Protein AF-A0A830C2C9-F1 (afdb_monomer_lite)

Organism: NCBI:txid374723

Secondary structure (DSSP, 8-state):
------SSHHHHHHHHHHHHHT-SSPPP-----GGGG-HHHHHHHHHTTTS-S------------STTSGGGSSHHHH--------

Foldseek 3Di:
DDDDDDDPPVVVVVVVVVVQVPDVVRDDDDDPPCVVVPVVVVVVVVCVVVPPDDPDDDDDDDDDPDPPPPCVPDPVSVDVPPPPPD

Sequence (86 aa):
MITGFTHSAGSELEKAISCYNTIHPAPIWAVAENYRFEPAFVEGKKLMAEIGDVINIHVIIEGSVNSLNPYYSSSWRRDFSVSVTS

pLDDT: mean 81.32, std 16.67, range [33.84, 97.56]

Radius of gyration: 20.96 Å; chains: 1; bounding box: 39×45×51 Å

Structure (mmCIF, N/CA/C/O backbone):
data_AF-A0A830C2C9-F1
#
_entry.id   AF-A0A830C2C9-F1
#
loop_
_atom_site.group_PDB
_atom_site.id
_atom_site.type_symbol
_atom_site.label_atom_id
_atom_site.label_alt_id
_atom_site.label_comp_id
_atom_site.label_asym_id
_atom_site.label_entity_id
_atom_site.label_seq_id
_atom_site.pdbx_PDB_ins_code
_atom_site.Cartn_x
_atom_site.Cartn_y
_atom_site.Cartn_z
_atom_site.occupancy
_atom_site.B_iso_or_equiv
_atom_site.auth_seq_id
_atom_site.auth_comp_id
_atom_site.auth_asym_id
_atom_site.auth_atom_id
_atom_site.pdbx_PDB_model_num
ATOM 1 N N . MET A 1 1 ? -20.663 7.151 -32.719 1.00 33.84 1 MET A N 1
ATOM 2 C CA . MET A 1 1 ? -19.953 5.961 -33.226 1.00 33.84 1 MET A CA 1
ATOM 3 C C . MET A 1 1 ? -18.545 6.023 -32.653 1.00 33.84 1 MET A C 1
ATOM 5 O O . MET A 1 1 ? -17.754 6.818 -33.131 1.00 33.84 1 MET A O 1
ATOM 9 N N . ILE A 1 2 ? -18.285 5.326 -31.544 1.00 37.75 2 ILE A N 1
ATOM 10 C CA . ILE A 1 2 ? -16.952 5.253 -30.927 1.00 37.75 2 ILE A CA 1
ATOM 11 C C . ILE A 1 2 ? -16.503 3.804 -31.085 1.00 37.75 2 ILE A C 1
ATOM 13 O O . ILE A 1 2 ? -17.007 2.919 -30.404 1.00 37.75 2 ILE A O 1
ATOM 17 N N . THR A 1 3 ? -15.615 3.559 -32.040 1.00 43.66 3 THR A N 1
ATOM 18 C CA . THR A 1 3 ? -14.957 2.267 -32.252 1.00 43.66 3 THR A CA 1
ATOM 19 C C . THR A 1 3 ? -13.482 2.445 -31.942 1.00 43.66 3 THR A C 1
ATOM 21 O O . THR A 1 3 ? -12.804 3.174 -32.662 1.00 43.66 3 THR A O 1
ATOM 24 N N . GLY A 1 4 ? -12.994 1.781 -30.892 1.00 45.94 4 GLY A N 1
ATOM 25 C CA . GLY A 1 4 ? -11.555 1.626 -30.680 1.00 45.94 4 GLY A CA 1
ATOM 26 C C . GLY A 1 4 ? -11.116 1.511 -29.225 1.00 45.94 4 GLY A C 1
ATOM 27 O O . GLY A 1 4 ? -10.431 2.400 -28.741 1.00 45.94 4 GLY A O 1
ATOM 28 N N . PHE A 1 5 ? -11.442 0.404 -28.551 1.00 48.16 5 PHE A N 1
ATOM 29 C CA . PHE A 1 5 ? -10.651 -0.074 -27.412 1.00 48.16 5 PHE A CA 1
ATOM 30 C C . PHE A 1 5 ? -10.366 -1.582 -27.562 1.00 48.16 5 PHE A C 1
ATOM 32 O O . PHE A 1 5 ? -11.277 -2.402 -27.575 1.00 48.16 5 PHE A O 1
ATOM 39 N N . THR A 1 6 ? -9.067 -1.887 -27.707 1.00 49.06 6 THR A N 1
ATOM 40 C CA . THR A 1 6 ? -8.313 -3.069 -27.226 1.00 49.06 6 THR A CA 1
ATOM 41 C C . THR A 1 6 ? -8.737 -4.488 -27.645 1.00 49.06 6 THR A C 1
ATOM 43 O O . THR A 1 6 ? -9.647 -5.065 -27.060 1.00 49.06 6 THR A O 1
ATOM 46 N N . HIS A 1 7 ? -7.960 -5.122 -28.541 1.00 48.16 7 HIS A N 1
ATOM 47 C CA . HIS A 1 7 ? -8.035 -6.575 -28.808 1.00 48.16 7 HIS A CA 1
ATOM 48 C C . HIS A 1 7 ? -6.726 -7.358 -28.528 1.00 48.16 7 HIS A C 1
ATOM 50 O O . HIS A 1 7 ? -6.753 -8.580 -28.483 1.00 48.16 7 HIS A O 1
ATOM 56 N N . SER A 1 8 ? -5.584 -6.692 -28.290 1.00 55.38 8 SER A N 1
ATOM 57 C CA . SER A 1 8 ? -4.276 -7.373 -28.139 1.00 55.38 8 SER A CA 1
ATOM 58 C C . SER A 1 8 ? -3.984 -7.854 -26.708 1.00 55.38 8 SER A C 1
ATOM 60 O O . SER A 1 8 ? -3.691 -9.029 -26.497 1.00 55.38 8 SER A O 1
ATOM 62 N N . ALA A 1 9 ? -4.128 -6.976 -25.709 1.00 57.88 9 ALA A N 1
ATOM 63 C CA . ALA A 1 9 ? -3.669 -7.232 -24.336 1.00 57.88 9 ALA A CA 1
ATOM 64 C C . ALA A 1 9 ? -4.445 -8.344 -23.600 1.00 57.88 9 ALA A C 1
ATOM 66 O O . ALA A 1 9 ? -3.878 -9.057 -22.775 1.00 57.88 9 ALA A O 1
ATOM 67 N N . GLY A 1 10 ? -5.732 -8.528 -23.915 1.00 67.94 10 GLY A N 1
ATOM 68 C CA . GLY A 1 10 ? -6.547 -9.579 -23.296 1.00 67.94 10 GLY A CA 1
ATOM 69 C C . GLY A 1 10 ? -6.069 -10.984 -23.665 1.00 67.94 10 GLY A C 1
ATOM 70 O O . GLY A 1 10 ? -6.030 -11.865 -22.817 1.00 67.94 10 GLY A O 1
ATOM 71 N N . SER A 1 11 ? -5.627 -11.189 -24.909 1.00 82.56 11 SER A N 1
ATOM 72 C CA . SER A 1 11 ? -5.217 -12.516 -25.385 1.00 82.56 11 SER A CA 1
ATOM 73 C C . SER A 1 11 ? -3.917 -13.026 -24.747 1.00 82.56 11 SER A C 1
ATOM 75 O O . SER A 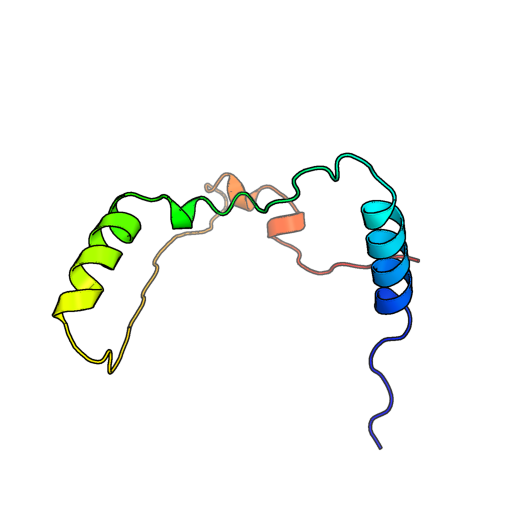1 11 ? -3.758 -14.227 -24.534 1.00 82.56 11 SER A O 1
ATOM 77 N N . GLU A 1 12 ? -2.991 -12.123 -24.422 1.00 87.06 12 GLU A N 1
ATOM 78 C CA . GLU A 1 12 ? -1.725 -12.459 -23.763 1.00 87.06 12 GLU A CA 1
ATOM 79 C C . GLU A 1 12 ? -1.920 -12.702 -22.266 1.00 87.06 12 GLU A C 1
ATOM 81 O O . GLU A 1 12 ? -1.325 -13.628 -21.713 1.00 87.06 12 GLU A O 1
ATOM 86 N N . LEU A 1 13 ? -2.809 -11.930 -21.633 1.00 86.69 13 LEU A N 1
ATOM 87 C CA . LEU A 1 13 ? -3.194 -12.120 -20.238 1.00 86.69 13 LEU A CA 1
ATOM 88 C C . LEU A 1 13 ? -3.796 -13.511 -20.008 1.00 86.69 13 LEU A C 1
ATOM 90 O O . LEU A 1 13 ? -3.351 -1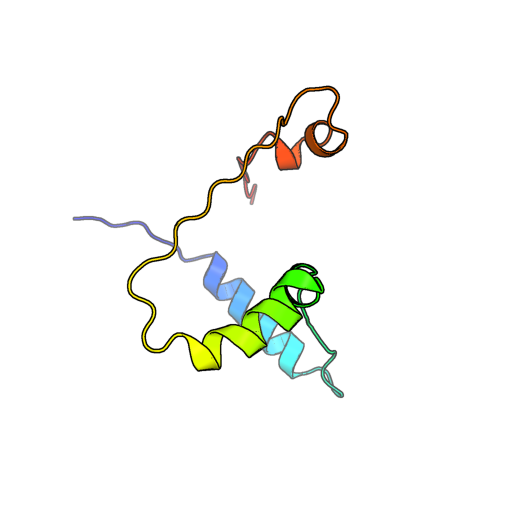4.229 -19.115 1.00 86.69 13 LEU A O 1
ATOM 94 N N . GLU A 1 14 ? -4.756 -13.918 -20.840 1.00 91.75 14 GLU A N 1
ATOM 95 C CA . GLU A 1 14 ? -5.399 -15.233 -20.723 1.00 91.75 14 GLU A CA 1
ATOM 96 C C . GLU A 1 14 ? -4.390 -16.381 -20.887 1.00 91.75 14 GLU A C 1
ATOM 98 O O . GLU A 1 14 ? -4.416 -17.359 -20.136 1.00 91.75 14 GLU A O 1
ATOM 103 N N . LYS A 1 15 ? -3.434 -16.246 -21.819 1.00 92.69 15 LYS A N 1
ATOM 104 C CA . LYS A 1 15 ? -2.338 -17.215 -21.981 1.00 92.69 15 LYS A CA 1
ATOM 105 C C . LYS A 1 15 ? -1.434 -17.267 -20.750 1.00 92.69 15 LYS A C 1
ATOM 107 O O . LYS A 1 15 ? -1.091 -18.358 -20.304 1.00 92.69 15 LYS A O 1
ATOM 112 N N . ALA A 1 16 ? -1.057 -16.116 -20.193 1.00 88.75 16 ALA A N 1
ATOM 113 C CA . ALA A 1 16 ? -0.216 -16.049 -19.002 1.00 88.75 16 ALA A CA 1
ATOM 114 C C . ALA A 1 16 ? -0.903 -16.688 -17.782 1.00 88.75 16 ALA A C 1
ATOM 116 O O . ALA A 1 16 ? -0.277 -17.480 -17.077 1.00 88.75 16 ALA A O 1
ATOM 117 N N . ILE A 1 17 ? -2.198 -16.412 -17.579 1.00 88.75 17 ILE A N 1
ATOM 118 C CA . ILE A 1 17 ? -3.013 -17.030 -16.522 1.00 88.75 17 ILE A CA 1
ATOM 119 C C . ILE A 1 17 ? -3.107 -18.543 -16.735 1.00 88.75 17 ILE A C 1
ATOM 121 O O . ILE A 1 17 ? -2.888 -19.314 -15.799 1.00 88.75 17 ILE A O 1
ATOM 125 N N . SER A 1 18 ? -3.385 -18.982 -17.967 1.00 91.38 18 SER A N 1
ATOM 126 C CA . SER A 1 18 ? -3.449 -20.403 -18.311 1.00 91.38 18 SER A CA 1
ATOM 127 C C . SER A 1 18 ? -2.132 -21.115 -17.996 1.00 91.38 18 SER A C 1
ATOM 129 O O . SER A 1 18 ? -2.153 -22.117 -17.286 1.00 91.38 18 SER A O 1
ATOM 131 N N . CYS A 1 19 ? -0.989 -20.567 -18.421 1.00 90.81 19 CYS A N 1
ATOM 132 C CA . CYS A 1 19 ? 0.332 -21.110 -18.105 1.00 90.81 19 CYS A CA 1
ATOM 133 C C . CYS A 1 19 ? 0.590 -21.167 -16.596 1.00 90.81 19 CYS A C 1
ATOM 135 O O . CYS A 1 19 ? 1.019 -22.203 -16.093 1.00 90.81 19 CYS A O 1
ATOM 137 N N . TYR A 1 20 ? 0.303 -20.091 -15.860 1.00 87.75 20 TYR A N 1
ATOM 138 C CA . TYR A 1 20 ? 0.499 -20.044 -14.410 1.00 87.75 20 TYR A CA 1
ATOM 139 C C . TYR A 1 20 ? -0.277 -21.154 -13.688 1.00 87.75 20 TYR A C 1
ATOM 141 O O . TYR A 1 20 ? 0.280 -21.838 -12.830 1.00 87.75 20 TYR A O 1
ATOM 149 N N . ASN A 1 21 ? -1.528 -21.395 -14.091 1.00 89.38 21 ASN A N 1
ATOM 150 C CA . ASN A 1 21 ? -2.386 -22.425 -13.502 1.00 89.38 21 ASN A CA 1
ATOM 151 C C . ASN A 1 21 ? -1.875 -23.859 -13.725 1.00 89.38 21 ASN A C 1
ATOM 153 O O . ASN A 1 21 ? -2.313 -24.763 -13.020 1.00 89.38 21 ASN A O 1
ATOM 157 N N . THR A 1 22 ? -0.960 -24.083 -14.677 1.00 94.38 22 THR A N 1
ATOM 158 C CA . THR A 1 22 ? -0.342 -25.405 -14.902 1.00 94.38 22 THR A CA 1
ATOM 159 C C . THR A 1 22 ? 0.825 -25.712 -13.959 1.00 94.38 22 THR A C 1
ATOM 161 O O . THR A 1 22 ? 1.279 -26.856 -13.900 1.00 94.38 22 THR A O 1
ATOM 164 N N . ILE A 1 23 ? 1.334 -24.717 -13.224 1.00 93.19 23 ILE A N 1
ATOM 165 C CA . ILE A 1 23 ? 2.502 -24.878 -12.354 1.00 93.19 23 ILE A CA 1
ATOM 166 C C . ILE A 1 23 ? 2.057 -25.464 -11.008 1.00 93.19 23 ILE A C 1
ATOM 168 O O . ILE A 1 23 ? 1.209 -24.891 -10.324 1.00 93.19 23 ILE A O 1
ATOM 172 N N . HIS A 1 24 ? 2.663 -26.585 -10.599 1.00 91.62 24 HIS A N 1
ATOM 173 C CA . HIS A 1 24 ? 2.376 -27.239 -9.320 1.00 91.62 24 HIS A CA 1
ATOM 174 C C . HIS A 1 24 ? 3.658 -27.558 -8.518 1.00 91.62 24 HIS A C 1
ATOM 176 O O . HIS A 1 24 ? 4.532 -28.252 -9.037 1.00 91.62 24 HIS A O 1
ATOM 182 N N . PRO A 1 25 ? 3.762 -27.104 -7.248 1.00 89.38 25 PRO A N 1
ATOM 183 C CA . PRO A 1 25 ? 2.830 -26.188 -6.587 1.00 89.38 25 PRO A CA 1
ATOM 184 C C . PRO A 1 25 ? 2.828 -24.821 -7.284 1.00 89.38 25 PRO A C 1
ATOM 186 O O . PRO A 1 25 ? 3.854 -24.389 -7.810 1.00 89.38 25 PRO A O 1
ATOM 189 N N . ALA A 1 26 ? 1.674 -24.155 -7.300 1.00 85.62 26 ALA A N 1
ATOM 190 C CA . ALA A 1 26 ? 1.585 -22.827 -7.891 1.00 85.62 26 ALA A CA 1
ATOM 191 C C . ALA A 1 26 ? 2.526 -21.876 -7.126 1.00 85.62 26 ALA A C 1
ATOM 193 O O . ALA A 1 26 ? 2.508 -21.871 -5.889 1.00 85.62 26 ALA A O 1
ATOM 194 N N . PRO A 1 27 ? 3.374 -21.102 -7.821 1.00 86.62 27 PRO A N 1
ATOM 195 C CA . PRO A 1 27 ? 4.305 -20.197 -7.167 1.00 86.62 27 PRO A CA 1
ATOM 196 C C . PRO A 1 27 ? 3.533 -19.053 -6.510 1.00 86.62 27 PRO A C 1
ATOM 198 O O . PRO A 1 27 ? 2.529 -18.597 -7.038 1.00 86.62 27 PRO A O 1
ATOM 201 N N . ILE A 1 28 ? 3.997 -18.547 -5.369 1.00 87.75 28 ILE A N 1
ATOM 202 C CA . ILE A 1 28 ? 3.373 -17.366 -4.761 1.00 87.75 28 ILE A CA 1
ATOM 203 C C . ILE A 1 28 ? 3.743 -16.144 -5.602 1.00 87.75 28 ILE A C 1
ATOM 205 O O . ILE A 1 28 ? 4.916 -15.783 -5.696 1.00 87.75 28 ILE A O 1
ATOM 209 N N . TRP A 1 29 ? 2.740 -15.492 -6.184 1.00 86.94 29 TRP A N 1
ATOM 210 C CA . TRP A 1 29 ? 2.895 -14.200 -6.841 1.00 86.94 29 TRP A CA 1
ATOM 211 C C . TRP A 1 29 ? 2.263 -13.101 -5.985 1.00 86.94 29 TRP A C 1
ATOM 213 O O . TRP A 1 29 ? 1.093 -13.187 -5.610 1.00 86.94 29 TRP A O 1
ATOM 223 N N . ALA A 1 30 ? 3.046 -12.077 -5.650 1.00 89.75 30 ALA A N 1
ATOM 224 C CA . ALA A 1 30 ? 2.601 -10.947 -4.844 1.00 89.75 30 ALA A CA 1
ATOM 225 C C . ALA A 1 30 ? 3.338 -9.665 -5.248 1.00 89.75 30 ALA A C 1
ATOM 227 O O . ALA A 1 30 ? 4.478 -9.704 -5.711 1.00 89.75 30 ALA A O 1
ATOM 228 N N . VAL A 1 31 ? 2.692 -8.521 -5.025 1.00 94.00 31 VAL A N 1
ATOM 229 C CA . VAL A 1 31 ? 3.303 -7.197 -5.186 1.00 94.00 31 VAL A CA 1
ATOM 230 C C . VAL A 1 31 ? 3.899 -6.766 -3.849 1.00 94.00 31 VAL A C 1
ATOM 232 O O . VAL A 1 31 ? 3.226 -6.823 -2.820 1.00 94.00 31 VAL A O 1
ATOM 235 N N . ALA A 1 32 ? 5.153 -6.313 -3.865 1.00 95.31 32 ALA A N 1
ATOM 236 C CA . ALA A 1 32 ? 5.855 -5.810 -2.685 1.00 95.31 32 ALA A CA 1
ATOM 237 C C . ALA A 1 32 ? 5.366 -4.400 -2.284 1.00 95.31 32 ALA A C 1
ATOM 239 O O . ALA A 1 32 ? 6.101 -3.419 -2.356 1.00 95.31 32 ALA A O 1
ATOM 240 N N . GLU A 1 33 ? 4.100 -4.295 -1.882 1.00 96.44 33 GLU A N 1
ATOM 241 C CA . GLU A 1 33 ? 3.468 -3.056 -1.423 1.00 96.44 33 GLU A CA 1
ATOM 242 C C . GLU A 1 33 ? 3.820 -2.788 0.053 1.00 96.44 33 GLU A C 1
ATOM 244 O O . GLU A 1 33 ? 3.084 -3.161 0.970 1.00 96.44 33 GLU A O 1
ATOM 249 N N . ASN A 1 34 ? 4.973 -2.155 0.296 1.00 96.50 34 ASN A N 1
ATOM 250 C CA . ASN A 1 34 ? 5.518 -1.952 1.646 1.00 96.50 34 ASN A CA 1
ATOM 251 C C . ASN A 1 34 ? 4.611 -1.109 2.557 1.00 96.50 34 ASN A C 1
ATOM 253 O O . ASN A 1 34 ? 4.559 -1.367 3.756 1.00 96.50 34 ASN A O 1
ATOM 257 N N . TYR A 1 35 ? 3.838 -0.171 1.996 1.00 94.81 35 TYR A N 1
ATOM 258 C CA . TYR A 1 35 ? 2.934 0.702 2.755 1.00 94.81 35 TYR A CA 1
ATOM 259 C C . TYR A 1 35 ? 1.885 -0.066 3.579 1.00 94.81 35 TYR A C 1
ATOM 261 O O . TYR A 1 35 ? 1.438 0.430 4.611 1.00 94.81 35 TYR A O 1
ATOM 269 N N . ARG A 1 36 ? 1.550 -1.312 3.204 1.00 95.31 36 ARG A N 1
ATOM 270 C CA . ARG A 1 36 ? 0.668 -2.190 3.999 1.00 95.31 36 ARG A CA 1
ATOM 271 C C . ARG A 1 36 ? 1.249 -2.597 5.352 1.00 95.31 36 ARG A C 1
ATOM 273 O O . ARG A 1 36 ? 0.498 -3.037 6.221 1.00 95.31 36 ARG A O 1
ATOM 280 N N . PHE A 1 37 ? 2.564 -2.493 5.504 1.00 96.12 37 PHE A N 1
ATOM 281 C CA . PHE A 1 37 ? 3.308 -2.945 6.676 1.00 96.12 37 PHE A CA 1
ATOM 282 C C . PHE A 1 37 ? 3.960 -1.793 7.445 1.00 96.12 37 PHE A C 1
ATOM 284 O O . PHE A 1 37 ? 4.604 -2.040 8.462 1.00 96.12 37 PHE A O 1
ATOM 291 N N . GLU A 1 38 ? 3.791 -0.545 7.000 1.00 97.56 38 GLU A N 1
ATOM 292 C CA . GLU A 1 38 ? 4.308 0.611 7.731 1.00 97.56 38 GLU A CA 1
ATOM 293 C C . GLU A 1 38 ? 3.618 0.704 9.102 1.00 97.56 38 GLU A C 1
ATOM 295 O O . GLU A 1 38 ? 2.380 0.724 9.166 1.00 97.56 38 GLU A O 1
ATOM 300 N N . PRO A 1 39 ? 4.379 0.793 10.210 1.00 97.25 39 PRO A N 1
ATOM 301 C CA . PRO A 1 39 ? 3.822 0.720 11.561 1.00 97.25 39 PRO A CA 1
ATOM 302 C C . PRO A 1 39 ? 2.703 1.731 11.821 1.00 97.25 39 PRO A C 1
ATOM 304 O O . PRO A 1 39 ? 1.702 1.399 12.452 1.00 97.25 39 PRO A O 1
ATOM 307 N N . ALA A 1 40 ? 2.832 2.946 11.281 1.00 9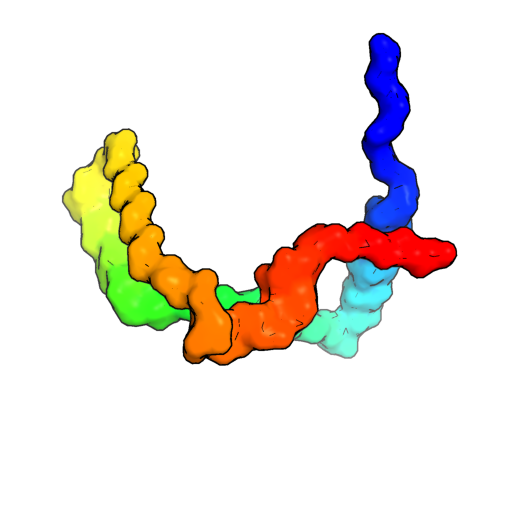5.81 40 ALA A N 1
ATOM 308 C CA . ALA A 1 40 ? 1.833 3.998 11.444 1.00 95.81 40 ALA A CA 1
ATOM 309 C C . ALA A 1 40 ? 0.461 3.603 10.870 1.00 95.81 40 ALA A C 1
ATOM 311 O O . ALA A 1 40 ? -0.562 3.861 11.503 1.00 95.81 40 ALA A O 1
ATOM 312 N N . PHE A 1 41 ? 0.417 2.935 9.711 1.00 95.25 41 PHE A N 1
ATOM 313 C CA . PHE A 1 41 ? -0.844 2.482 9.116 1.00 95.25 41 PHE A CA 1
ATOM 314 C C . PHE A 1 41 ? -1.389 1.232 9.808 1.00 95.25 41 PHE A C 1
ATOM 316 O O . PHE A 1 41 ? -2.603 1.109 9.972 1.00 95.25 41 PHE A O 1
ATOM 323 N N . VAL A 1 42 ? -0.515 0.330 10.263 1.00 96.56 42 VAL A N 1
ATOM 324 C CA . VAL A 1 42 ? -0.924 -0.868 11.013 1.00 96.56 42 VAL A CA 1
ATOM 325 C C . VAL A 1 42 ? -1.579 -0.490 12.342 1.00 96.56 42 VAL A C 1
ATOM 327 O O . VAL A 1 42 ? -2.638 -1.024 12.672 1.00 96.56 42 VAL A O 1
ATOM 330 N N . GLU A 1 43 ? -0.994 0.450 13.084 1.00 95.19 43 GLU A N 1
ATOM 331 C CA . GLU A 1 43 ? -1.577 0.945 14.335 1.00 95.19 43 GLU A CA 1
ATOM 332 C C . GLU A 1 43 ? -2.791 1.841 14.081 1.00 95.19 43 GLU A C 1
ATOM 334 O O . GLU A 1 43 ? -3.831 1.656 14.712 1.00 95.19 43 GLU A O 1
ATOM 339 N N . GLY A 1 44 ? -2.717 2.740 13.094 1.00 93.25 44 GLY A N 1
ATOM 340 C CA . GLY A 1 44 ? -3.841 3.594 12.707 1.00 93.25 44 GLY A CA 1
ATOM 341 C C . GLY A 1 44 ? -5.096 2.788 12.365 1.00 93.25 44 GLY A C 1
ATOM 342 O O . GLY A 1 44 ? -6.188 3.136 12.806 1.00 93.25 44 GLY A O 1
ATOM 343 N N . LYS A 1 45 ? -4.943 1.648 11.675 1.00 93.12 45 LYS A N 1
ATOM 344 C CA . LYS A 1 45 ? -6.045 0.721 11.372 1.00 93.12 45 LYS A CA 1
ATOM 345 C C . LYS A 1 45 ? -6.779 0.234 12.624 1.00 93.12 45 LYS A C 1
ATOM 347 O O . LYS A 1 45 ? -7.991 0.051 12.559 1.00 93.12 45 LYS A O 1
ATOM 352 N N . LYS A 1 46 ? -6.082 -0.000 13.741 1.00 93.88 46 LYS A N 1
ATOM 353 C CA . LYS A 1 46 ? -6.725 -0.459 14.986 1.00 93.88 46 LYS A CA 1
ATOM 354 C C . LYS A 1 46 ? -7.659 0.616 15.538 1.00 93.88 46 LYS A C 1
ATOM 356 O O . LYS A 1 46 ? -8.783 0.306 15.912 1.00 93.88 46 LYS A O 1
ATOM 361 N N . LEU A 1 47 ? -7.220 1.873 15.486 1.00 93.12 47 LEU A N 1
ATOM 362 C CA . LEU A 1 47 ? -7.985 3.032 15.949 1.00 93.12 47 LEU A CA 1
ATOM 363 C C . LEU A 1 47 ? -9.188 3.345 15.046 1.00 93.12 47 LEU A C 1
ATOM 365 O O . LEU A 1 47 ? -10.185 3.880 15.519 1.00 93.12 47 LEU A O 1
ATOM 369 N N . MET A 1 48 ? -9.144 2.972 13.760 1.00 90.81 48 MET A N 1
ATOM 370 C CA . MET A 1 48 ? -10.278 3.169 12.842 1.00 90.81 48 MET A CA 1
ATOM 371 C C . MET A 1 48 ? -11.549 2.423 13.277 1.00 90.81 48 MET A C 1
ATOM 373 O O . MET A 1 48 ? -12.639 2.808 12.871 1.00 90.81 48 MET A O 1
ATOM 377 N N . ALA A 1 49 ? -11.443 1.377 14.101 1.00 88.12 49 ALA A N 1
ATOM 378 C CA . ALA A 1 49 ? -12.621 0.696 14.638 1.00 88.12 49 ALA A CA 1
ATOM 379 C C . ALA A 1 49 ? -13.389 1.548 15.670 1.00 88.12 49 ALA A C 1
ATOM 381 O O . ALA A 1 49 ? -14.561 1.287 15.924 1.00 88.12 49 ALA A O 1
ATOM 382 N N . GLU A 1 50 ? -12.745 2.560 16.261 1.00 93.06 50 GLU A N 1
ATOM 383 C CA . GLU A 1 50 ? -13.292 3.361 17.363 1.00 93.06 50 GLU A CA 1
ATOM 384 C C . GLU A 1 50 ? -13.942 4.673 16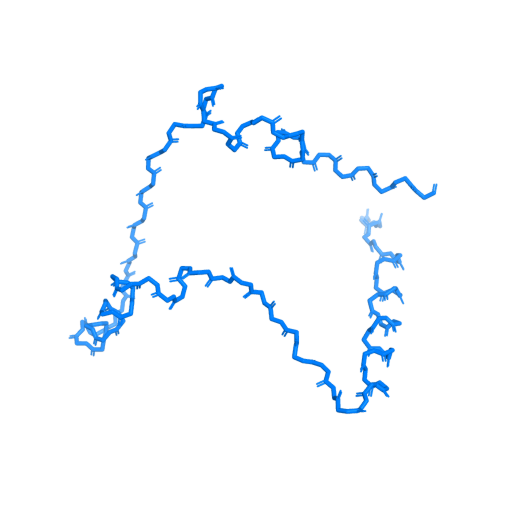.897 1.00 93.06 50 GLU A C 1
ATOM 386 O O . GLU A 1 50 ? -14.714 5.277 17.637 1.00 93.06 50 GLU A O 1
ATOM 391 N N . ILE A 1 51 ? -13.659 5.122 15.670 1.00 91.69 51 ILE A N 1
ATOM 392 C CA . ILE A 1 51 ? -14.087 6.442 15.170 1.00 91.69 51 ILE A CA 1
ATOM 393 C C . ILE A 1 51 ? -15.513 6.467 14.593 1.00 91.69 51 ILE A C 1
ATOM 395 O O . ILE A 1 51 ? -16.004 7.538 14.240 1.00 91.69 51 ILE A O 1
ATOM 399 N N . GLY A 1 52 ? -16.181 5.312 14.501 1.00 91.56 52 GLY A N 1
ATOM 400 C CA . GLY A 1 52 ? -17.478 5.178 13.832 1.00 91.56 52 GLY A CA 1
ATOM 401 C C . GLY A 1 52 ? -17.361 5.279 12.308 1.0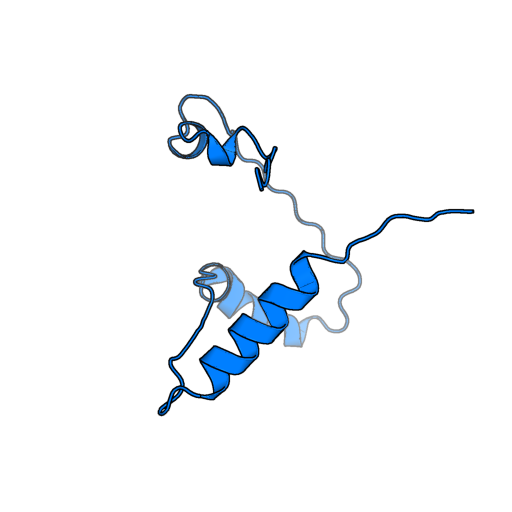0 91.56 52 GLY A C 1
ATOM 402 O O . GLY A 1 52 ? -16.364 4.855 11.722 1.00 91.56 52 GLY A O 1
ATOM 403 N N . ASP A 1 53 ? -18.383 5.828 11.652 1.00 94.62 53 ASP A N 1
ATOM 404 C CA . ASP A 1 53 ? -18.406 5.932 10.192 1.00 94.62 53 ASP A CA 1
ATOM 405 C C . ASP A 1 53 ? -17.494 7.059 9.689 1.00 94.62 53 ASP A C 1
ATOM 407 O O . ASP A 1 53 ? -17.628 8.228 10.060 1.00 94.62 53 ASP A O 1
ATOM 411 N N . VAL A 1 54 ? -16.575 6.715 8.787 1.00 93.25 54 VAL A N 1
ATOM 412 C CA . VAL A 1 54 ? -15.694 7.694 8.146 1.00 93.25 54 VAL A CA 1
ATOM 413 C C . VAL A 1 54 ? -16.498 8.559 7.180 1.00 93.25 54 VAL A C 1
ATOM 415 O O . VAL A 1 54 ? -17.000 8.080 6.166 1.00 93.25 54 VAL A O 1
ATOM 418 N N . ILE A 1 55 ? -16.562 9.858 7.465 1.00 94.12 55 ILE A N 1
ATOM 419 C CA . ILE A 1 55 ? -17.275 10.831 6.626 1.00 94.12 55 ILE A CA 1
ATOM 420 C C . ILE A 1 55 ? -16.363 11.432 5.549 1.00 94.12 55 ILE A C 1
ATOM 422 O O . ILE A 1 55 ? -16.790 11.662 4.419 1.00 94.12 55 ILE A O 1
ATOM 426 N N . ASN A 1 56 ? -15.099 11.704 5.883 1.00 95.56 56 ASN A N 1
ATOM 427 C CA . ASN A 1 56 ? -14.141 12.300 4.960 1.00 95.56 56 ASN A CA 1
ATOM 428 C C . ASN A 1 56 ? -12.699 11.942 5.338 1.00 95.56 56 ASN A C 1
ATOM 430 O O . ASN A 1 56 ? -12.362 11.856 6.516 1.00 95.56 56 ASN A O 1
ATOM 434 N N . ILE A 1 57 ? -11.851 11.774 4.323 1.00 92.75 57 ILE A N 1
ATOM 435 C CA . ILE A 1 57 ? -10.404 11.624 4.469 1.00 92.75 57 ILE A CA 1
ATOM 436 C C . ILE A 1 57 ? -9.752 12.663 3.561 1.00 92.75 57 ILE A C 1
ATOM 438 O O . ILE A 1 57 ? -10.078 12.744 2.376 1.00 92.75 57 ILE A O 1
ATOM 442 N N . HIS A 1 58 ? -8.802 13.418 4.105 1.00 96.50 58 HIS A N 1
ATOM 443 C CA . HIS A 1 58 ? -7.980 14.350 3.344 1.00 96.50 58 HIS A CA 1
ATOM 444 C C . HIS A 1 58 ? -6.513 13.938 3.468 1.00 96.50 58 HIS A C 1
ATOM 446 O O . HIS A 1 58 ? -6.004 13.767 4.574 1.00 96.50 58 HIS A O 1
ATOM 452 N N . VAL A 1 59 ? -5.844 13.759 2.329 1.00 93.88 59 VAL A N 1
ATOM 453 C CA . VAL A 1 59 ? -4.435 13.363 2.262 1.00 93.88 59 VAL A CA 1
ATOM 454 C C . VAL A 1 59 ? -3.672 14.418 1.476 1.00 93.88 59 VAL A C 1
ATOM 456 O O . VAL A 1 59 ? -3.995 14.682 0.320 1.00 93.88 59 VAL A O 1
ATOM 459 N N . ILE A 1 60 ? -2.655 15.002 2.104 1.00 94.88 60 ILE A N 1
ATOM 460 C CA . ILE A 1 60 ? -1.728 15.949 1.481 1.00 94.88 60 ILE A CA 1
ATOM 461 C C . ILE A 1 60 ? -0.337 15.327 1.557 1.00 94.88 60 ILE A C 1
ATOM 463 O O . ILE A 1 60 ? 0.099 14.907 2.629 1.00 94.88 60 ILE A O 1
ATOM 467 N N . ILE A 1 61 ? 0.347 15.245 0.416 1.00 89.50 61 ILE A N 1
ATOM 468 C CA . ILE A 1 61 ? 1.716 14.735 0.324 1.00 89.50 61 ILE A CA 1
ATOM 469 C C . ILE A 1 61 ? 2.564 15.812 -0.337 1.00 89.50 61 ILE A C 1
ATOM 471 O O . ILE A 1 61 ? 2.332 16.174 -1.488 1.00 89.50 61 ILE A O 1
ATOM 475 N N . GLU A 1 62 ? 3.571 16.288 0.384 1.00 88.25 62 GLU A N 1
ATOM 476 C CA . GLU A 1 62 ? 4.544 17.247 -0.125 1.00 88.25 62 GLU A CA 1
ATOM 477 C C . GLU A 1 62 ? 5.900 16.555 -0.268 1.00 88.25 62 GLU A C 1
ATOM 479 O O . GLU A 1 62 ? 6.511 16.124 0.708 1.00 88.25 62 GLU A O 1
ATOM 484 N N . GLY A 1 63 ? 6.374 16.422 -1.506 1.00 79.62 63 GLY A N 1
ATOM 485 C CA . GLY A 1 63 ? 7.670 15.825 -1.809 1.00 79.62 63 GLY A CA 1
ATOM 486 C C . GLY A 1 63 ? 8.278 16.455 -3.054 1.00 79.62 63 GLY A C 1
ATOM 487 O O . GLY A 1 63 ? 7.666 16.451 -4.120 1.00 79.62 63 GLY A O 1
ATOM 488 N N . SER A 1 64 ? 9.492 17.004 -2.936 1.00 74.31 64 SER A N 1
ATOM 489 C CA . SER A 1 64 ? 10.207 17.566 -4.085 1.00 74.31 64 SER A CA 1
ATOM 490 C C . SER A 1 64 ? 10.855 16.444 -4.897 1.00 74.31 64 SER A C 1
ATOM 492 O O . SER A 1 64 ? 11.798 15.784 -4.451 1.00 74.31 64 SER A O 1
ATOM 494 N N . VAL A 1 65 ? 10.355 16.224 -6.110 1.00 73.56 65 VAL A N 1
ATOM 495 C CA . VAL A 1 65 ? 10.996 15.350 -7.096 1.00 73.56 65 VAL A CA 1
ATOM 496 C C . VAL A 1 65 ? 11.795 16.242 -8.041 1.00 73.56 65 VAL A C 1
ATOM 498 O O . VAL A 1 65 ? 11.278 16.746 -9.031 1.00 73.56 65 VAL A O 1
ATOM 501 N N . ASN A 1 66 ? 13.051 16.496 -7.688 1.00 78.38 66 ASN A N 1
ATOM 502 C CA . ASN A 1 66 ? 13.978 17.299 -8.483 1.00 78.38 66 ASN A CA 1
ATOM 503 C C . ASN A 1 66 ? 15.208 16.465 -8.884 1.00 78.38 66 ASN A C 1
ATOM 505 O O . ASN A 1 66 ? 15.317 15.294 -8.523 1.00 78.38 66 ASN A O 1
ATOM 509 N N . SER A 1 67 ? 16.145 17.060 -9.624 1.00 75.88 67 SER A N 1
ATOM 510 C CA . SER A 1 67 ? 17.347 16.374 -10.119 1.00 75.88 67 SER A CA 1
ATOM 511 C C . SER A 1 67 ? 18.283 15.839 -9.029 1.00 75.88 67 SER A C 1
ATOM 513 O O . SER A 1 67 ? 19.131 15.004 -9.334 1.00 75.88 67 SER A O 1
ATOM 515 N N . LEU A 1 68 ? 18.125 16.272 -7.774 1.00 78.81 68 LEU A N 1
ATOM 516 C CA . LEU A 1 68 ? 18.858 15.752 -6.617 1.00 78.81 68 LEU A CA 1
ATOM 517 C C . LEU A 1 68 ? 18.193 14.506 -6.013 1.00 78.81 68 LEU A C 1
ATOM 519 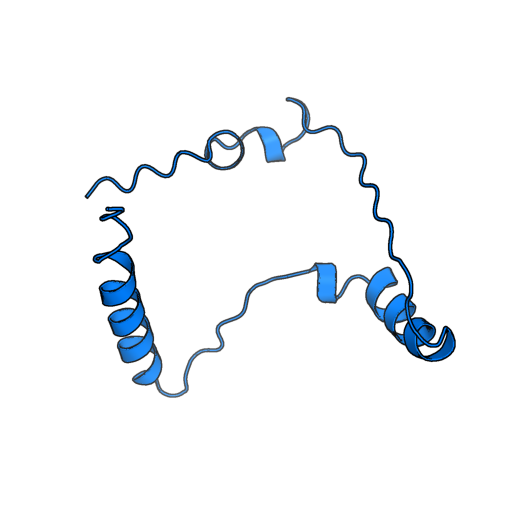O O . LEU A 1 68 ? 18.821 13.809 -5.220 1.00 78.81 68 LEU A O 1
ATOM 523 N N . ASN A 1 69 ? 16.941 14.204 -6.374 1.00 79.56 69 ASN A N 1
ATOM 524 C CA . ASN A 1 69 ? 16.263 12.985 -5.950 1.00 79.56 69 ASN A CA 1
ATOM 525 C C . ASN A 1 69 ? 16.758 11.802 -6.808 1.00 79.56 69 ASN A C 1
ATOM 527 O O . ASN A 1 69 ? 16.541 11.808 -8.023 1.00 79.56 69 ASN A O 1
ATOM 531 N N . PRO A 1 70 ? 17.363 10.751 -6.220 1.00 80.50 70 PRO A N 1
ATOM 532 C CA . PRO A 1 70 ? 17.867 9.602 -6.977 1.00 80.50 70 PRO A CA 1
ATOM 533 C C . PRO A 1 70 ? 16.805 8.931 -7.857 1.00 80.50 70 PRO A C 1
ATOM 535 O O . PRO A 1 70 ? 17.117 8.445 -8.946 1.00 80.50 70 PRO A O 1
ATOM 538 N N . TYR A 1 71 ? 15.536 8.965 -7.439 1.00 77.81 71 TYR A N 1
ATOM 539 C CA . TYR A 1 71 ? 14.416 8.411 -8.200 1.00 77.81 71 TYR A CA 1
ATOM 540 C C . TYR A 1 71 ? 14.073 9.219 -9.464 1.00 77.81 71 TYR A C 1
ATOM 542 O O . TYR A 1 71 ? 13.370 8.710 -10.331 1.00 77.81 71 TYR A O 1
ATOM 550 N N . TYR A 1 72 ? 14.591 10.439 -9.628 1.00 80.88 72 TYR A N 1
ATOM 551 C CA . TYR A 1 72 ? 14.401 11.242 -10.843 1.00 80.88 72 TYR A CA 1
ATOM 552 C C . TYR A 1 72 ? 15.318 10.804 -12.003 1.00 80.88 72 TYR A C 1
ATOM 554 O O . TYR A 1 72 ? 15.086 11.134 -13.169 1.00 80.88 72 TYR A O 1
ATOM 562 N N . SER A 1 73 ? 16.375 10.043 -11.710 1.00 77.38 73 SER A N 1
ATOM 563 C CA . SER A 1 73 ? 17.445 9.731 -12.668 1.00 77.38 73 SER A CA 1
ATOM 564 C C . SER A 1 73 ? 17.083 8.678 -13.727 1.00 77.38 73 SER A C 1
ATOM 566 O O . SER A 1 73 ? 17.670 8.683 -14.813 1.00 77.38 73 SER A O 1
ATOM 568 N N . SER A 1 74 ? 16.079 7.829 -13.498 1.00 80.12 74 SER A N 1
ATOM 569 C CA . SER A 1 74 ? 15.685 6.781 -14.450 1.00 80.12 74 SER A CA 1
ATOM 570 C C . SER A 1 74 ? 14.656 7.266 -15.475 1.00 80.12 74 SER A C 1
ATOM 572 O O . SER A 1 74 ? 13.641 7.850 -15.097 1.00 80.12 74 SER A O 1
ATOM 574 N N . SER A 1 75 ? 14.872 6.966 -16.761 1.00 81.31 75 SER A N 1
ATOM 575 C CA . SER A 1 75 ? 13.983 7.370 -17.866 1.00 81.31 75 SER A CA 1
ATOM 576 C C . SER A 1 75 ? 12.542 6.890 -17.690 1.00 81.31 75 SER A C 1
ATOM 578 O O . SER A 1 75 ? 11.635 7.693 -17.852 1.00 81.31 75 SER A O 1
ATOM 580 N N . TRP A 1 76 ? 12.326 5.648 -17.246 1.00 82.12 76 TRP A N 1
ATOM 581 C CA . TRP A 1 76 ? 10.987 5.078 -17.023 1.00 82.12 76 TRP A CA 1
ATOM 582 C C . TRP A 1 76 ? 10.164 5.783 -15.930 1.00 82.12 76 TRP A C 1
ATOM 584 O O . TRP A 1 76 ? 8.953 5.612 -15.868 1.00 82.12 76 TRP A O 1
ATOM 594 N N . ARG A 1 77 ? 10.810 6.570 -15.054 1.00 78.38 77 ARG A N 1
ATOM 595 C CA . ARG A 1 77 ? 10.131 7.408 -14.044 1.00 78.38 77 ARG A CA 1
ATOM 596 C C . ARG A 1 77 ? 9.863 8.831 -14.531 1.00 78.38 77 ARG A C 1
ATOM 598 O O . ARG A 1 77 ? 9.095 9.544 -13.895 1.00 78.38 77 ARG A O 1
ATOM 605 N N . ARG A 1 78 ? 10.521 9.257 -15.614 1.00 79.00 78 ARG A N 1
ATOM 606 C CA . ARG A 1 78 ? 10.338 10.581 -16.230 1.00 79.00 78 ARG A CA 1
ATOM 607 C C . ARG A 1 78 ? 9.405 10.537 -17.433 1.00 79.00 78 ARG A C 1
ATOM 609 O O . ARG A 1 78 ? 8.720 11.516 -17.695 1.00 79.00 78 ARG A O 1
ATOM 616 N N . ASP A 1 79 ? 9.416 9.427 -18.158 1.00 74.12 79 ASP A N 1
ATOM 617 C CA . ASP A 1 79 ? 8.689 9.243 -19.401 1.00 74.12 79 ASP A CA 1
ATOM 618 C C . ASP A 1 79 ? 7.769 8.027 -19.280 1.00 74.12 79 ASP A C 1
ATOM 620 O O . ASP A 1 79 ? 8.215 6.880 -19.238 1.00 74.12 79 ASP A O 1
ATOM 624 N N . PHE A 1 80 ? 6.471 8.307 -19.180 1.00 65.50 80 PHE A N 1
ATOM 625 C CA . PHE A 1 80 ? 5.416 7.298 -19.131 1.00 65.50 80 PHE A CA 1
ATOM 626 C C . PHE A 1 80 ? 4.914 6.913 -20.529 1.00 65.50 80 PHE A C 1
ATOM 628 O O . PHE A 1 80 ? 3.932 6.175 -20.631 1.00 65.50 80 PHE A O 1
ATOM 635 N N . SER A 1 81 ? 5.550 7.392 -21.609 1.00 65.75 81 SER A N 1
ATOM 636 C CA . SER A 1 81 ? 5.232 6.952 -22.966 1.00 65.75 81 SER A CA 1
ATOM 637 C C . SER A 1 81 ? 5.715 5.513 -23.179 1.00 65.75 81 SER A C 1
ATOM 639 O O . SER A 1 81 ? 6.773 5.214 -23.728 1.00 65.75 81 SER A O 1
ATOM 641 N N . VAL A 1 82 ? 4.906 4.565 -22.710 1.00 55.00 82 VAL A N 1
ATOM 642 C CA . VAL A 1 82 ? 5.052 3.155 -23.056 1.00 55.00 82 VAL A CA 1
ATOM 643 C C . VAL A 1 82 ? 4.683 3.011 -24.530 1.00 55.00 82 VAL A C 1
ATOM 645 O O . VAL A 1 82 ? 3.524 2.817 -24.887 1.00 55.00 82 VAL A O 1
ATOM 648 N N . SER A 1 83 ? 5.678 3.125 -25.405 1.00 55.47 83 SER A N 1
ATOM 649 C CA . SER A 1 83 ? 5.554 2.670 -26.787 1.00 55.47 83 SER A CA 1
ATOM 650 C C . SER A 1 83 ? 5.715 1.154 -26.771 1.00 55.47 83 SER A C 1
ATOM 652 O O . SER A 1 83 ? 6.837 0.644 -26.778 1.00 55.47 83 SER A O 1
ATOM 654 N N . VAL A 1 84 ? 4.600 0.419 -26.700 1.00 54.94 84 VAL A N 1
ATOM 655 C CA . VAL A 1 84 ? 4.602 -1.011 -27.036 1.00 54.94 84 VAL A CA 1
ATOM 656 C C . VAL A 1 84 ? 4.905 -1.087 -28.527 1.00 54.94 84 VAL A C 1
ATOM 658 O O . VAL A 1 84 ? 4.017 -0.934 -29.361 1.00 54.94 84 VAL A O 1
ATOM 661 N N . THR A 1 85 ? 6.185 -1.211 -28.860 1.00 44.50 85 THR A N 1
ATOM 662 C CA . THR A 1 85 ? 6.613 -1.398 -30.244 1.00 44.50 85 THR A CA 1
ATOM 663 C C . THR A 1 85 ? 6.471 -2.886 -30.525 1.00 44.50 85 THR A C 1
ATOM 665 O O . THR A 1 85 ? 7.273 -3.687 -30.047 1.00 44.50 85 THR A O 1
ATOM 668 N N . SER A 1 86 ? 5.367 -3.228 -31.185 1.00 41.66 86 SER A N 1
ATOM 669 C CA . SER A 1 86 ? 5.088 -4.531 -31.795 1.00 41.66 86 SER A CA 1
ATOM 670 C C . SER A 1 86 ? 6.026 -4.824 -32.957 1.00 41.66 86 SER A C 1
ATOM 672 O O . SER A 1 86 ? 6.275 -3.861 -33.721 1.00 41.66 86 SER A O 1
#